Protein AF-R6F8T1-F1 (afdb_monomer_lite)

Radius of gyration: 21.92 Å; chains: 1; bounding box: 56×35×54 Å

Secondary structure (DSSP, 8-state):
-EEEGGG--SSEEEEEEEESSTT-SBT-EEEEEETTTTEEEEEEB-SS------EEE--SSEEEEEETTTEEEETTEEEEEGGGGTTGGG-S--EEE---TTSEEP--EEEE-----TTPPPPPPSGGGG----TT-EEEE-TTS-EESSPPSEEEEEEETTS-EEE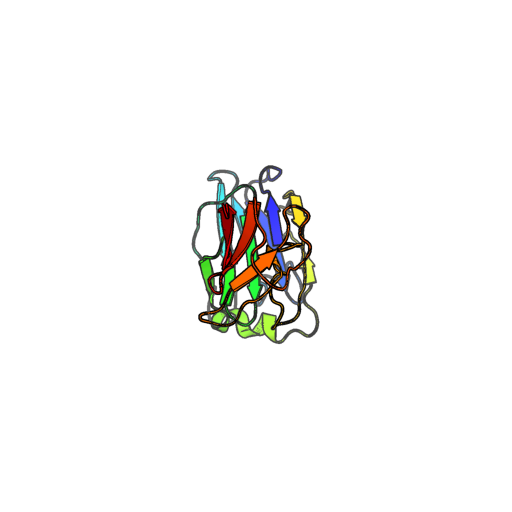EEE-

Sequence (171 aa):
MSIDPSTCTGNCEDVIGLGAVPTAWDNTLHLYRTSADQMLQGYFQTSATNNNTGKFAETAPFLVEVSKAQGFVVNGEVKIASSAMSYLFTLPTVKMGTGEGANDKSRATYNYVKVVDKDWTKDPATGINATTVAEGEFEVFSVDGVKLSKLQKGLNIVRSADGKVKKVLVK

Structure (mmCIF, N/CA/C/O backbone):
data_AF-R6F8T1-F1
#
_entry.id   AF-R6F8T1-F1
#
loop_
_atom_site.group_PDB
_atom_site.id
_atom_site.type_symbol
_atom_site.label_atom_id
_atom_site.label_alt_id
_atom_site.label_comp_id
_atom_site.label_asym_id
_atom_site.label_entity_id
_atom_site.label_seq_id
_atom_site.pdbx_PDB_ins_code
_atom_site.Cartn_x
_atom_site.Cartn_y
_atom_site.Cartn_z
_atom_site.occupancy
_atom_site.B_iso_or_equiv
_atom_site.auth_seq_id
_atom_site.auth_comp_id
_atom_site.auth_asym_id
_atom_site.auth_atom_id
_atom_site.pdbx_PDB_model_num
ATOM 1 N N . MET A 1 1 ? -0.821 -0.637 5.068 1.00 94.50 1 MET A N 1
ATOM 2 C CA . MET A 1 1 ? 0.143 0.455 5.324 1.00 94.50 1 MET A CA 1
ATOM 3 C C . MET A 1 1 ? -0.607 1.780 5.279 1.00 94.50 1 MET A C 1
ATOM 5 O O . MET A 1 1 ? -1.588 1.854 4.548 1.00 94.50 1 MET A O 1
ATOM 9 N N . SER A 1 2 ? -0.185 2.783 6.050 1.00 96.50 2 SER A N 1
ATOM 10 C CA . SER A 1 2 ? -0.650 4.176 5.919 1.00 96.50 2 SER A CA 1
ATOM 11 C C . SER A 1 2 ? 0.556 5.061 5.657 1.00 96.50 2 SER A C 1
ATOM 13 O O . SER A 1 2 ? 1.532 4.985 6.407 1.00 96.50 2 SER A O 1
ATOM 15 N N . ILE A 1 3 ? 0.503 5.836 4.577 1.00 98.06 3 ILE A N 1
ATOM 16 C CA . ILE A 1 3 ? 1.634 6.612 4.070 1.00 98.06 3 ILE A CA 1
ATOM 17 C C . ILE A 1 3 ? 1.169 8.039 3.820 1.00 98.06 3 ILE A C 1
ATOM 19 O O . ILE A 1 3 ? 0.1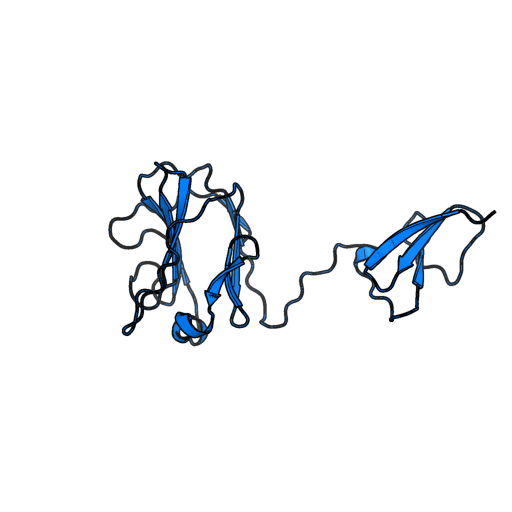52 8.263 3.168 1.00 98.06 3 ILE A O 1
ATOM 23 N N . ASP A 1 4 ? 1.909 8.996 4.358 1.00 97.56 4 ASP A N 1
ATOM 24 C CA . ASP A 1 4 ? 1.696 10.419 4.155 1.00 97.56 4 ASP A CA 1
ATOM 25 C C . ASP A 1 4 ? 2.755 10.961 3.175 1.00 97.56 4 ASP A C 1
ATOM 27 O O . ASP A 1 4 ? 3.948 10.952 3.502 1.00 97.56 4 ASP A O 1
ATOM 31 N N . PRO A 1 5 ? 2.349 11.406 1.971 1.00 96.19 5 PRO A N 1
ATOM 32 C CA . PRO A 1 5 ? 3.262 11.930 0.965 1.00 96.19 5 PRO A CA 1
ATOM 33 C C . PRO A 1 5 ? 3.640 13.405 1.178 1.00 96.19 5 PRO A C 1
ATOM 35 O O . PRO A 1 5 ? 4.386 13.955 0.372 1.00 96.19 5 PRO A O 1
ATOM 38 N N . SER A 1 6 ? 3.148 14.083 2.221 1.00 94.75 6 SER A N 1
ATOM 39 C CA . SER A 1 6 ? 3.371 15.527 2.427 1.00 94.75 6 SER A CA 1
ATOM 40 C C . SER A 1 6 ? 4.843 15.927 2.581 1.00 94.75 6 SER A C 1
ATOM 42 O O . SER A 1 6 ? 5.203 17.071 2.310 1.00 94.75 6 SER A O 1
ATOM 44 N N . THR A 1 7 ? 5.707 14.990 2.973 1.00 95.06 7 THR A N 1
ATOM 45 C CA . THR A 1 7 ? 7.159 15.180 3.094 1.00 95.06 7 THR A CA 1
ATOM 46 C C . THR A 1 7 ? 7.926 14.891 1.796 1.00 95.06 7 THR A C 1
ATOM 48 O O . THR A 1 7 ? 9.127 15.166 1.716 1.00 95.06 7 THR A O 1
ATOM 51 N N . CYS A 1 8 ? 7.253 14.380 0.760 1.00 95.50 8 CYS A N 1
ATOM 52 C CA . CYS A 1 8 ? 7.822 14.190 -0.570 1.00 95.50 8 CYS A CA 1
ATOM 53 C C . CYS A 1 8 ? 8.017 15.540 -1.274 1.00 95.50 8 CYS A C 1
ATOM 55 O O . CYS A 1 8 ? 7.081 16.323 -1.451 1.00 95.50 8 CYS A O 1
ATOM 57 N N . THR A 1 9 ? 9.244 15.791 -1.714 1.00 93.81 9 THR A N 1
ATOM 58 C CA . THR A 1 9 ? 9.688 17.052 -2.336 1.00 93.81 9 THR A CA 1
ATOM 59 C C . THR A 1 9 ? 10.504 16.841 -3.614 1.00 93.81 9 THR A C 1
ATOM 61 O O . THR A 1 9 ? 10.815 17.806 -4.307 1.00 93.81 9 THR A O 1
ATOM 64 N N . GLY A 1 10 ? 10.847 15.593 -3.938 1.00 92.81 10 GLY A N 1
ATOM 65 C CA . GLY A 1 10 ? 11.550 15.190 -5.153 1.00 92.81 10 GLY A CA 1
ATOM 66 C C . GLY A 1 10 ? 10.660 15.232 -6.387 1.00 92.81 10 GLY A C 1
ATOM 67 O O . GLY A 1 10 ? 9.440 15.362 -6.282 1.00 92.81 10 GLY A O 1
ATOM 68 N N . ASN A 1 11 ? 11.257 15.106 -7.569 1.00 93.88 11 ASN A N 1
ATOM 69 C CA . ASN A 1 11 ? 10.508 15.204 -8.827 1.00 93.88 11 ASN A CA 1
ATOM 70 C C . ASN A 1 11 ? 9.568 14.003 -9.002 1.00 93.88 11 ASN A C 1
ATOM 72 O O . ASN A 1 11 ? 8.359 14.165 -9.182 1.00 93.88 11 ASN A O 1
ATOM 76 N N . CYS A 1 12 ? 10.143 12.805 -8.904 1.00 96.62 12 CYS A N 1
ATOM 77 C CA . CYS A 1 12 ? 9.453 11.525 -8.897 1.00 96.62 12 CYS A CA 1
ATOM 78 C C . CYS A 1 12 ? 10.097 10.676 -7.801 1.00 96.62 12 CYS A C 1
ATOM 80 O O . CYS A 1 12 ? 11.250 10.262 -7.930 1.00 96.62 12 CYS A O 1
ATOM 82 N N . GLU A 1 13 ? 9.376 10.483 -6.702 1.00 98.12 13 GLU A N 1
ATOM 83 C CA . GLU A 1 13 ? 9.838 9.668 -5.585 1.00 98.12 13 GLU A CA 1
ATOM 84 C C . GLU A 1 13 ? 9.257 8.264 -5.704 1.00 98.12 13 GLU A C 1
ATOM 86 O O . GLU A 1 13 ? 8.045 8.101 -5.844 1.00 98.12 13 GLU A O 1
ATOM 91 N N . ASP A 1 14 ? 10.110 7.248 -5.620 1.00 98.38 14 ASP A N 1
ATOM 92 C CA . ASP A 1 14 ? 9.679 5.864 -5.446 1.00 98.38 14 ASP A CA 1
ATOM 93 C C . ASP A 1 14 ? 9.274 5.660 -3.984 1.00 98.38 14 ASP A C 1
ATOM 95 O O . ASP A 1 14 ? 10.119 5.588 -3.092 1.00 98.38 14 ASP A O 1
ATOM 99 N N . VAL A 1 15 ? 7.967 5.641 -3.732 1.00 97.88 15 VAL A N 1
ATOM 100 C CA . VAL A 1 15 ? 7.366 5.599 -2.398 1.00 97.88 15 VAL A CA 1
ATOM 101 C C . VAL A 1 15 ? 7.289 4.176 -1.862 1.00 97.88 15 VAL A C 1
ATOM 103 O O . VAL A 1 15 ? 7.296 3.977 -0.651 1.00 97.88 15 VAL A O 1
ATOM 106 N N . ILE A 1 16 ? 7.198 3.153 -2.703 1.00 97.44 16 ILE A N 1
ATOM 107 C CA . ILE A 1 16 ? 7.160 1.765 -2.237 1.00 97.44 16 ILE A CA 1
ATOM 108 C C . ILE A 1 16 ? 7.774 0.872 -3.303 1.00 97.44 16 ILE A C 1
ATOM 110 O O . ILE A 1 16 ? 7.145 0.691 -4.331 1.00 97.44 16 ILE A O 1
ATOM 114 N N . GLY A 1 17 ? 8.875 0.198 -2.982 1.00 98.25 17 GLY A N 1
ATOM 115 C CA . GLY A 1 17 ? 9.364 -0.984 -3.686 1.00 98.25 17 GLY A CA 1
ATOM 116 C C . GLY A 1 17 ? 9.147 -2.243 -2.840 1.00 98.25 17 GLY A C 1
ATOM 117 O O . GLY A 1 17 ? 9.725 -2.356 -1.755 1.00 98.25 17 GLY A O 1
ATOM 118 N N . LEU A 1 18 ? 8.329 -3.198 -3.304 1.00 98.25 18 LEU A N 1
ATOM 119 C CA . LEU A 1 18 ? 8.132 -4.511 -2.663 1.00 98.25 18 LEU A CA 1
ATOM 120 C C . LEU A 1 18 ? 8.536 -5.654 -3.591 1.00 98.25 18 LEU A C 1
ATOM 122 O O . LEU A 1 18 ? 7.913 -5.880 -4.627 1.00 98.25 18 LEU A O 1
ATOM 126 N N . GLY A 1 19 ? 9.533 -6.434 -3.180 1.00 98.12 19 GLY A N 1
ATOM 127 C CA . GLY A 1 19 ? 10.014 -7.576 -3.955 1.00 98.12 19 GLY A CA 1
ATOM 128 C C . GLY A 1 19 ? 11.200 -8.276 -3.302 1.00 98.12 19 GLY A C 1
ATOM 129 O O . GLY A 1 19 ? 11.571 -7.988 -2.163 1.00 98.12 19 GLY A O 1
ATOM 130 N N . ALA A 1 20 ? 11.826 -9.204 -4.029 1.00 97.94 20 ALA A N 1
ATOM 131 C CA . ALA A 1 20 ? 13.064 -9.852 -3.577 1.00 97.94 20 ALA A CA 1
ATOM 132 C C . ALA A 1 20 ? 14.241 -8.854 -3.514 1.00 97.94 20 ALA A C 1
ATOM 134 O O . ALA A 1 20 ? 15.113 -8.947 -2.637 1.00 97.94 20 ALA A O 1
ATOM 135 N N . VAL A 1 21 ? 14.232 -7.885 -4.438 1.00 97.88 21 VAL A N 1
ATOM 136 C CA . VAL A 1 21 ? 15.147 -6.742 -4.532 1.00 97.88 21 VAL A CA 1
ATOM 137 C C . VAL A 1 21 ? 14.291 -5.485 -4.743 1.00 97.88 21 VAL A C 1
ATOM 139 O O . VAL A 1 21 ? 13.833 -5.265 -5.857 1.00 97.88 21 VAL A O 1
ATOM 142 N N . PRO A 1 22 ? 14.056 -4.660 -3.706 1.00 97.56 22 PRO A N 1
ATOM 143 C CA . PRO A 1 22 ? 13.101 -3.547 -3.761 1.00 97.56 22 PRO A CA 1
ATOM 144 C C . PRO A 1 22 ? 13.368 -2.466 -4.805 1.00 97.56 22 PRO A C 1
ATOM 146 O O . PRO A 1 22 ? 12.485 -1.670 -5.061 1.00 97.56 22 PRO A O 1
ATOM 149 N N . THR A 1 23 ? 14.572 -2.405 -5.371 1.00 97.62 23 THR A N 1
ATOM 150 C CA . THR A 1 23 ? 14.967 -1.416 -6.386 1.00 97.62 23 THR A CA 1
ATOM 151 C C . THR A 1 23 ? 15.089 -2.025 -7.784 1.00 97.62 23 THR A C 1
ATOM 153 O O . THR A 1 23 ? 15.577 -1.359 -8.691 1.00 97.62 23 THR A O 1
ATOM 156 N N . ALA A 1 24 ? 14.747 -3.306 -7.960 1.00 97.06 24 ALA A N 1
ATOM 157 C CA . ALA A 1 24 ? 14.737 -3.946 -9.271 1.00 97.06 24 ALA A CA 1
ATOM 158 C C . ALA A 1 24 ? 13.433 -3.616 -9.998 1.00 97.06 24 ALA A C 1
ATOM 160 O O . ALA A 1 24 ? 12.375 -3.631 -9.380 1.00 97.06 24 ALA A O 1
ATOM 161 N N . TRP A 1 25 ? 13.494 -3.361 -11.304 1.00 95.88 25 TRP A N 1
ATOM 162 C CA . TRP A 1 25 ? 12.303 -3.069 -12.106 1.00 95.88 25 TRP A CA 1
ATOM 163 C C . TRP A 1 25 ? 11.380 -4.290 -12.231 1.00 95.88 25 TRP A C 1
ATOM 165 O O . TRP A 1 25 ? 10.195 -4.226 -11.907 1.00 95.88 25 TRP A O 1
ATOM 175 N N . ASP A 1 26 ? 11.937 -5.432 -12.635 1.00 96.00 26 ASP A N 1
ATOM 176 C CA . ASP A 1 26 ? 11.165 -6.654 -12.846 1.00 96.00 26 ASP A CA 1
ATOM 177 C C . ASP A 1 26 ? 10.715 -7.296 -11.531 1.00 96.00 26 ASP A C 1
ATOM 179 O O . ASP A 1 26 ? 11.469 -7.408 -10.558 1.00 96.00 26 ASP A O 1
ATOM 183 N N . ASN A 1 27 ? 9.486 -7.812 -11.547 1.00 96.50 27 ASN A N 1
ATOM 184 C CA . ASN A 1 27 ? 8.882 -8.628 -10.501 1.00 96.50 27 ASN A CA 1
ATOM 185 C C . ASN A 1 27 ? 8.854 -7.973 -9.107 1.00 96.50 27 ASN A C 1
ATOM 187 O O . ASN A 1 27 ? 8.828 -8.660 -8.079 1.00 96.50 27 ASN A O 1
ATOM 191 N N . THR A 1 28 ? 8.844 -6.644 -9.089 1.00 97.94 28 THR A N 1
ATOM 192 C CA . THR A 1 28 ? 8.798 -5.807 -7.893 1.00 97.94 28 THR A CA 1
ATOM 193 C C . THR A 1 28 ? 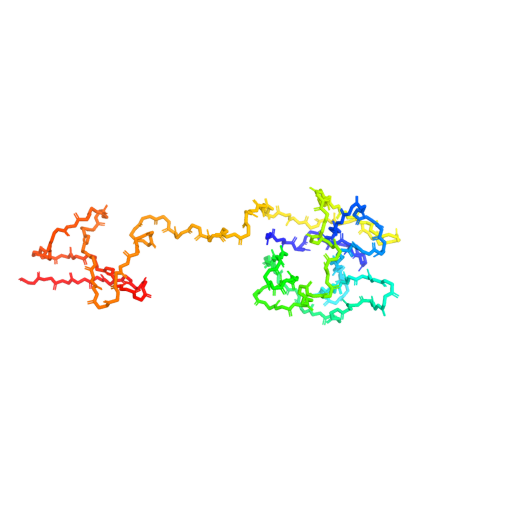7.641 -4.831 -8.058 1.00 97.94 28 THR A C 1
ATOM 195 O O . THR A 1 28 ? 7.459 -4.240 -9.121 1.00 97.94 28 THR A O 1
ATOM 198 N N . LEU A 1 29 ? 6.811 -4.712 -7.023 1.00 98.50 29 LEU A N 1
ATOM 199 C CA . LEU A 1 29 ? 5.756 -3.705 -6.988 1.00 98.50 29 LEU A CA 1
ATOM 200 C C . LEU A 1 29 ? 6.397 -2.363 -6.676 1.00 98.50 29 LEU A C 1
ATOM 202 O O . LEU A 1 29 ? 7.010 -2.237 -5.618 1.00 98.50 29 LEU A O 1
ATOM 206 N N . HIS A 1 30 ? 6.179 -1.393 -7.554 1.00 98.56 30 HIS A N 1
ATOM 207 C CA . HIS A 1 30 ? 6.588 -0.011 -7.355 1.00 98.56 30 HIS A CA 1
ATOM 208 C C . HIS A 1 30 ? 5.376 0.900 -7.225 1.00 98.56 30 HIS A C 1
ATOM 210 O O . HIS A 1 30 ? 4.385 0.722 -7.936 1.00 98.56 30 HIS A O 1
ATOM 216 N N . LEU A 1 31 ? 5.454 1.890 -6.342 1.00 98.50 31 LEU A N 1
ATOM 217 C CA . LEU A 1 31 ? 4.505 2.996 -6.261 1.00 98.50 31 LEU A CA 1
ATOM 218 C C . LEU A 1 31 ? 5.283 4.300 -6.252 1.00 98.50 31 LEU A C 1
ATOM 220 O O . LEU A 1 31 ? 5.952 4.611 -5.273 1.00 98.50 31 LEU A O 1
ATOM 224 N N . TYR A 1 32 ? 5.132 5.086 -7.305 1.00 98.31 32 TYR A N 1
ATOM 225 C CA . TYR A 1 32 ? 5.780 6.380 -7.428 1.00 98.31 32 TYR A CA 1
ATOM 226 C C . TYR A 1 32 ? 4.818 7.506 -7.084 1.00 98.31 32 TYR A C 1
ATOM 228 O O . TYR A 1 32 ? 3.616 7.402 -7.337 1.00 98.31 32 TYR A O 1
ATOM 236 N N . ARG A 1 33 ? 5.366 8.609 -6.579 1.00 98.00 33 ARG A N 1
ATOM 237 C CA . ARG A 1 33 ? 4.681 9.890 -6.446 1.00 98.00 33 ARG A CA 1
ATOM 238 C C . ARG A 1 33 ? 5.396 10.937 -7.283 1.00 98.00 33 ARG A C 1
ATOM 240 O O . ARG A 1 33 ? 6.581 11.196 -7.083 1.00 98.00 33 ARG A O 1
ATOM 247 N N . THR A 1 34 ? 4.661 11.588 -8.175 1.00 96.81 34 THR A N 1
ATOM 248 C CA . THR A 1 34 ? 5.157 12.758 -8.904 1.00 96.81 34 THR A CA 1
ATOM 249 C C . THR A 1 34 ? 4.727 14.029 -8.172 1.00 96.81 34 THR A C 1
ATOM 251 O O . THR A 1 34 ? 3.538 14.302 -8.037 1.00 96.81 34 THR A O 1
ATOM 254 N N . SER A 1 35 ? 5.678 14.833 -7.690 1.00 92.00 35 SER A N 1
ATOM 255 C CA . SER A 1 35 ? 5.339 16.020 -6.882 1.00 92.00 35 SER A CA 1
ATOM 256 C C . SER A 1 35 ? 4.730 17.159 -7.704 1.00 92.00 35 SER A C 1
ATOM 258 O O . SER A 1 35 ? 3.991 17.972 -7.156 1.00 92.00 35 SER A O 1
ATOM 260 N N . ALA A 1 36 ? 5.014 17.216 -9.011 1.00 93.75 36 ALA A N 1
ATOM 261 C CA . ALA A 1 36 ? 4.525 18.274 -9.897 1.00 93.75 36 ALA A CA 1
ATOM 262 C C . ALA A 1 36 ? 3.001 18.247 -10.098 1.00 93.75 36 ALA A C 1
ATOM 264 O O . ALA A 1 36 ? 2.392 19.299 -10.270 1.00 93.75 36 ALA A O 1
ATOM 265 N N . ASP A 1 37 ? 2.394 17.059 -10.081 1.00 95.38 37 ASP A N 1
ATOM 266 C CA . ASP A 1 37 ? 0.950 16.868 -10.251 1.00 95.38 37 ASP A CA 1
ATOM 267 C C . ASP A 1 37 ? 0.275 16.200 -9.045 1.00 95.38 37 ASP A C 1
ATOM 269 O O . ASP A 1 37 ? -0.940 16.023 -9.058 1.00 95.38 37 ASP A O 1
ATOM 273 N N . GLN A 1 38 ? 1.039 15.873 -7.995 1.00 95.25 38 GLN A N 1
ATOM 274 C CA . GLN A 1 38 ? 0.548 15.223 -6.775 1.00 95.25 38 GLN A CA 1
ATOM 275 C C . GLN A 1 38 ? -0.217 13.925 -7.076 1.00 95.25 38 GLN A C 1
ATOM 277 O O . GLN A 1 38 ? -1.238 13.610 -6.461 1.00 95.25 38 GLN A O 1
ATOM 282 N N . MET A 1 39 ? 0.270 13.171 -8.064 1.00 97.44 39 MET A N 1
ATOM 283 C CA . MET A 1 39 ? -0.322 11.901 -8.463 1.00 97.44 39 MET A CA 1
ATOM 284 C C . MET A 1 39 ? 0.569 10.722 -8.089 1.00 97.44 39 MET A C 1
ATOM 286 O O . MET A 1 39 ? 1.802 10.783 -8.136 1.00 97.44 39 MET A O 1
ATOM 290 N N . LEU A 1 40 ? -0.097 9.618 -7.771 1.00 98.50 40 LEU A N 1
ATOM 291 C CA . LEU A 1 40 ? 0.500 8.310 -7.578 1.00 98.50 40 LEU A CA 1
ATOM 292 C C . LEU A 1 40 ? 0.450 7.505 -8.875 1.00 98.50 40 LEU A C 1
ATOM 294 O O . LEU A 1 40 ? -0.475 7.648 -9.677 1.00 98.50 40 LEU A O 1
ATOM 298 N N . GLN A 1 41 ? 1.421 6.617 -9.063 1.00 98.50 41 GLN A N 1
ATOM 299 C CA . GLN A 1 41 ? 1.424 5.664 -10.165 1.00 98.50 41 GLN A CA 1
ATOM 300 C C . GLN A 1 41 ? 2.092 4.355 -9.749 1.00 98.50 41 GLN A C 1
ATOM 302 O O . GLN A 1 41 ? 3.242 4.347 -9.316 1.00 98.50 41 GLN A O 1
ATOM 307 N N . GLY A 1 42 ? 1.358 3.253 -9.870 1.00 98.44 42 GLY A N 1
ATOM 308 C CA . GLY A 1 42 ? 1.821 1.918 -9.522 1.00 98.44 42 GLY A CA 1
ATOM 309 C C . GLY A 1 42 ? 2.272 1.119 -10.741 1.00 98.44 42 GLY A C 1
ATOM 310 O O . GLY A 1 42 ? 1.699 1.246 -11.826 1.00 98.44 42 GLY A O 1
ATOM 311 N N . TYR A 1 43 ? 3.264 0.258 -10.536 1.00 98.31 43 TYR A N 1
ATOM 312 C CA . TYR A 1 43 ? 3.774 -0.667 -11.542 1.00 98.31 43 TYR A CA 1
ATOM 313 C C . TYR A 1 43 ? 4.061 -2.033 -10.934 1.00 98.31 43 TYR A C 1
ATOM 315 O O . TYR A 1 43 ? 4.533 -2.139 -9.805 1.00 98.31 43 TYR A O 1
ATOM 323 N N . PHE A 1 44 ? 3.843 -3.080 -11.723 1.00 98.25 44 PHE A N 1
ATOM 324 C CA . PHE A 1 44 ? 4.400 -4.400 -11.451 1.00 98.25 44 PHE A CA 1
ATOM 325 C C . PHE A 1 44 ? 4.880 -5.011 -12.765 1.00 98.25 44 PHE A C 1
ATOM 327 O O . PHE A 1 44 ? 4.110 -5.652 -13.486 1.00 98.25 44 PHE A O 1
ATOM 334 N N . GLN A 1 45 ? 6.147 -4.787 -13.106 1.00 96.50 45 GLN A N 1
ATOM 335 C CA . GLN A 1 45 ? 6.703 -5.325 -14.339 1.00 96.50 45 GLN A CA 1
ATOM 336 C C . GLN A 1 45 ? 6.860 -6.845 -14.244 1.00 96.50 45 GLN A C 1
ATOM 338 O O . GLN A 1 45 ? 7.361 -7.386 -13.264 1.00 96.50 45 GLN A O 1
ATOM 343 N N . THR A 1 46 ? 6.466 -7.537 -15.306 1.00 93.06 46 THR A N 1
ATOM 344 C CA . THR A 1 46 ? 6.722 -8.962 -15.533 1.00 93.06 46 THR A CA 1
ATOM 345 C C . THR A 1 46 ? 7.373 -9.142 -16.902 1.00 93.06 46 THR A C 1
ATOM 347 O O . THR A 1 46 ? 7.420 -8.211 -17.706 1.00 93.06 46 THR A O 1
ATOM 350 N N . SER A 1 47 ? 7.805 -10.358 -17.230 1.00 88.69 47 SER A N 1
ATOM 351 C CA . SER A 1 47 ? 8.252 -10.672 -18.593 1.00 88.69 47 SER A CA 1
ATOM 352 C C . SER A 1 47 ? 7.147 -10.522 -19.652 1.00 88.69 47 SER A C 1
ATOM 354 O O . SER A 1 47 ? 7.459 -10.392 -20.831 1.00 88.69 47 SER A O 1
ATOM 356 N N . ALA A 1 48 ? 5.868 -10.542 -19.254 1.00 88.31 48 ALA A N 1
ATOM 357 C CA . ALA A 1 48 ? 4.725 -10.488 -20.167 1.00 88.31 48 ALA A CA 1
ATOM 358 C C . ALA A 1 48 ? 4.122 -9.082 -20.324 1.00 88.31 48 ALA A C 1
ATOM 360 O O . ALA A 1 48 ? 3.620 -8.741 -21.391 1.00 88.31 48 ALA A O 1
ATOM 361 N N . THR A 1 49 ? 4.114 -8.277 -19.260 1.00 92.12 49 THR A N 1
ATOM 362 C CA . THR A 1 49 ? 3.432 -6.973 -19.217 1.00 92.12 49 THR A CA 1
ATOM 363 C C . THR A 1 49 ? 3.988 -6.082 -18.104 1.00 92.12 49 THR A C 1
ATOM 365 O O . THR A 1 49 ? 4.598 -6.580 -17.157 1.00 92.12 49 THR A O 1
ATOM 368 N N . ASN A 1 50 ? 3.750 -4.772 -18.201 1.00 92.56 50 ASN A N 1
ATOM 369 C CA . ASN A 1 50 ? 4.214 -3.759 -17.249 1.00 92.56 50 ASN A CA 1
ATOM 370 C C . ASN A 1 50 ? 3.206 -3.398 -16.139 1.00 92.56 50 ASN A C 1
ATOM 372 O O . ASN A 1 50 ? 3.550 -2.607 -15.263 1.00 92.56 50 ASN A O 1
ATOM 376 N N . ASN A 1 51 ? 1.983 -3.949 -16.179 1.00 97.44 51 ASN A N 1
ATOM 377 C CA . ASN A 1 51 ? 0.892 -3.739 -15.207 1.00 97.44 51 ASN A CA 1
ATOM 378 C C . ASN A 1 51 ? 0.841 -2.317 -14.617 1.00 97.44 51 ASN A C 1
ATOM 380 O O . ASN A 1 51 ? 0.864 -2.127 -13.401 1.00 97.44 51 ASN A O 1
ATOM 384 N N . ASN A 1 52 ? 0.824 -1.315 -15.493 1.00 97.88 52 ASN A N 1
ATOM 385 C CA . ASN A 1 52 ? 0.794 0.090 -15.107 1.00 97.88 52 ASN A CA 1
ATOM 386 C C . ASN A 1 52 ? -0.626 0.500 -14.696 1.00 97.88 52 ASN A C 1
ATOM 388 O O . ASN A 1 52 ? -1.569 0.308 -15.463 1.00 97.88 52 ASN A O 1
ATOM 392 N N . THR A 1 53 ? -0.781 1.118 -13.526 1.00 98.44 53 THR A N 1
ATOM 393 C CA . THR A 1 53 ? -2.085 1.614 -13.050 1.00 98.44 53 THR A CA 1
ATOM 394 C C . THR A 1 53 ? -2.569 2.860 -13.794 1.00 98.44 53 THR A C 1
ATOM 396 O O . THR A 1 53 ? -3.717 3.267 -13.633 1.00 98.44 53 THR A O 1
ATOM 399 N N . GLY A 1 54 ? -1.677 3.525 -14.536 1.00 98.25 54 GLY A N 1
ATOM 400 C CA . GLY A 1 54 ? -1.828 4.934 -14.887 1.00 98.25 54 GLY A CA 1
ATOM 401 C C . GLY A 1 54 ? -1.716 5.834 -13.653 1.00 98.25 54 GLY A C 1
ATOM 402 O O . GLY A 1 54 ? -1.639 5.355 -12.517 1.00 98.25 54 GLY A O 1
ATOM 403 N N . LYS A 1 55 ? -1.687 7.152 -13.865 1.00 98.00 55 LYS A N 1
ATOM 404 C CA . LYS A 1 55 ? -1.688 8.112 -12.757 1.00 98.00 55 LYS A CA 1
ATOM 405 C C . LYS A 1 55 ? -3.060 8.169 -12.089 1.00 98.00 55 LYS A C 1
ATOM 407 O O . LYS A 1 55 ? -4.083 8.209 -12.769 1.00 98.00 55 LYS A O 1
ATOM 412 N N . PHE A 1 56 ? -3.076 8.233 -10.764 1.00 98.44 56 PHE A N 1
ATOM 413 C CA . PHE A 1 56 ? -4.279 8.448 -9.965 1.00 98.44 56 PHE A CA 1
ATOM 414 C C . PHE A 1 56 ? -3.997 9.410 -8.805 1.00 98.44 56 PHE A C 1
ATOM 416 O O . PHE A 1 56 ? -2.850 9.604 -8.411 1.00 98.44 56 PHE A O 1
ATOM 423 N N . ALA A 1 57 ? -5.041 10.060 -8.293 1.00 96.81 57 ALA A N 1
ATOM 424 C CA . ALA A 1 57 ? -4.898 11.075 -7.252 1.00 96.81 57 ALA A CA 1
ATOM 425 C C . ALA A 1 57 ? -4.379 10.482 -5.932 1.00 96.81 57 ALA A C 1
ATOM 427 O O . ALA A 1 57 ? -4.772 9.379 -5.540 1.00 96.81 57 ALA A O 1
ATOM 428 N N . GLU A 1 58 ? -3.531 11.236 -5.233 1.00 94.50 58 GLU A N 1
ATOM 429 C CA . GLU A 1 58 ? -3.099 10.900 -3.878 1.00 94.50 58 GLU A CA 1
ATOM 430 C C . GLU A 1 58 ? -4.080 11.398 -2.804 1.00 94.50 58 GLU A C 1
ATOM 432 O O . GLU A 1 58 ? -4.896 12.292 -3.032 1.00 94.50 58 GLU A O 1
ATOM 437 N N . THR A 1 59 ? -3.976 10.831 -1.602 1.00 96.31 59 THR A N 1
ATOM 438 C CA . THR A 1 59 ? -4.527 11.408 -0.367 1.00 96.31 59 THR A CA 1
ATOM 439 C C . THR A 1 59 ? -3.412 11.499 0.671 1.00 96.31 59 THR A C 1
ATOM 441 O O . THR A 1 59 ? -2.428 10.769 0.585 1.00 96.31 59 THR A O 1
ATOM 444 N N . ALA A 1 60 ? -3.553 12.365 1.673 1.00 95.12 60 ALA A N 1
ATOM 445 C CA . ALA A 1 60 ? -2.574 12.508 2.749 1.00 95.12 60 ALA A CA 1
ATOM 446 C C . ALA A 1 60 ? -3.249 12.265 4.115 1.00 95.12 60 ALA A C 1
ATOM 448 O O . ALA A 1 60 ? -3.937 13.160 4.610 1.00 95.12 60 ALA A O 1
ATOM 449 N N . PRO A 1 61 ? -3.118 11.061 4.715 1.00 97.38 61 PRO A N 1
ATOM 450 C CA . PRO A 1 61 ? -2.425 9.875 4.199 1.00 97.38 61 PRO A CA 1
ATOM 451 C C . PRO A 1 61 ? -3.248 9.087 3.164 1.00 97.38 61 PRO A C 1
ATOM 453 O O . PRO A 1 61 ? -4.473 9.215 3.087 1.00 97.38 61 PRO A O 1
ATOM 456 N N . PHE A 1 62 ? -2.588 8.210 2.409 1.00 97.75 62 PHE A N 1
ATOM 457 C CA . PHE A 1 62 ? -3.222 7.147 1.628 1.00 97.75 62 PHE A CA 1
ATOM 458 C C . PHE A 1 62 ? -2.965 5.778 2.263 1.00 97.75 62 PHE A C 1
ATOM 460 O O . PHE A 1 62 ? -1.960 5.542 2.943 1.00 97.75 62 PHE A O 1
ATOM 467 N N . LEU A 1 63 ? -3.911 4.864 2.065 1.00 97.75 63 LEU A N 1
ATOM 468 C CA . LEU A 1 63 ? -3.871 3.511 2.603 1.00 97.75 63 LEU A CA 1
ATOM 469 C C . LEU A 1 63 ? -3.510 2.528 1.503 1.00 97.75 63 LEU A C 1
ATOM 471 O O . LEU A 1 63 ? -4.159 2.503 0.463 1.00 97.75 63 LEU A O 1
ATOM 475 N N . VAL A 1 64 ? -2.519 1.684 1.767 1.00 98.06 64 VAL A N 1
ATOM 476 C CA . VAL A 1 64 ? -2.107 0.619 0.849 1.00 98.06 64 VAL A CA 1
ATOM 477 C C . VAL A 1 64 ? -2.334 -0.744 1.478 1.00 98.06 64 VAL A C 1
ATOM 479 O O . VAL A 1 64 ? -1.888 -0.998 2.602 1.00 98.06 64 VAL A O 1
ATOM 482 N N . GLU A 1 65 ? -2.949 -1.640 0.719 1.00 96.50 65 GLU A N 1
ATOM 483 C CA . GLU A 1 65 ? -2.961 -3.075 0.976 1.00 96.50 65 GLU A CA 1
ATOM 484 C C . GLU A 1 65 ? -2.291 -3.812 -0.191 1.00 96.50 65 GLU A C 1
ATOM 486 O O . GLU A 1 65 ? -2.489 -3.478 -1.357 1.00 96.50 65 GLU A O 1
ATOM 491 N N . VAL A 1 66 ? -1.482 -4.820 0.143 1.00 97.56 66 VAL A N 1
ATOM 492 C CA . VAL A 1 66 ? -0.917 -5.769 -0.819 1.00 97.56 66 VAL A CA 1
ATOM 493 C C . VAL A 1 66 ? -1.240 -7.169 -0.320 1.00 97.56 66 VAL A C 1
ATOM 495 O O . VAL A 1 66 ? -0.710 -7.592 0.707 1.00 97.56 66 VAL A O 1
ATOM 498 N N . SER A 1 67 ? -2.131 -7.881 -1.009 1.00 95.31 67 SER A N 1
ATOM 499 C CA . SER A 1 67 ? -2.655 -9.165 -0.533 1.00 95.31 67 SER A CA 1
ATOM 500 C C . SER A 1 67 ? -2.864 -10.179 -1.656 1.00 95.31 67 SER A C 1
ATOM 502 O O . SER A 1 67 ? -3.151 -9.826 -2.798 1.00 95.31 67 SER A O 1
ATOM 504 N N . LYS A 1 68 ? -2.787 -11.478 -1.327 1.00 93.44 68 LYS A N 1
ATOM 505 C CA . LYS A 1 68 ? -3.113 -12.560 -2.279 1.00 93.44 68 LYS A CA 1
ATOM 506 C C . LYS A 1 68 ? -4.585 -12.541 -2.708 1.00 93.44 68 LYS A C 1
ATOM 508 O O . LYS A 1 68 ? -4.919 -13.118 -3.737 1.00 93.44 68 LYS A O 1
ATOM 513 N N . ALA A 1 69 ? -5.459 -11.934 -1.900 1.00 92.56 69 ALA A N 1
ATOM 514 C CA . ALA A 1 69 ? -6.888 -11.861 -2.173 1.00 92.56 69 ALA A CA 1
ATOM 515 C C . ALA A 1 69 ? -7.195 -10.841 -3.275 1.00 92.56 69 ALA A C 1
ATOM 517 O O . ALA A 1 69 ? -7.859 -11.187 -4.246 1.00 92.56 69 ALA A O 1
ATOM 518 N N . GLN A 1 70 ? -6.684 -9.614 -3.147 1.00 95.12 70 GLN A N 1
ATOM 519 C CA . GLN A 1 70 ? -7.067 -8.510 -4.035 1.00 95.12 70 GLN A CA 1
ATOM 520 C C . GLN A 1 70 ? -5.931 -8.030 -4.944 1.00 95.12 70 GLN A C 1
ATOM 522 O O . GLN A 1 70 ? -6.187 -7.595 -6.064 1.00 95.12 70 GLN A O 1
ATOM 527 N N . GLY A 1 71 ? -4.679 -8.164 -4.511 1.00 97.31 71 GLY A N 1
ATOM 528 C CA . GLY A 1 71 ? -3.514 -7.617 -5.198 1.00 97.31 71 GLY A CA 1
ATOM 529 C C . GLY A 1 71 ? -3.058 -6.321 -4.543 1.00 97.31 71 GLY A C 1
ATOM 530 O O . GLY A 1 71 ? -2.932 -6.278 -3.324 1.00 97.31 71 GLY A O 1
ATOM 531 N N . PHE A 1 72 ? -2.771 -5.298 -5.345 1.00 98.50 72 PHE A N 1
ATOM 532 C CA . PHE A 1 72 ? -2.359 -3.973 -4.892 1.00 98.50 72 PHE A CA 1
ATOM 533 C C . PHE A 1 72 ? -3.582 -3.067 -4.854 1.00 98.50 72 PHE A C 1
ATOM 535 O O . PHE A 1 72 ? -4.200 -2.790 -5.883 1.00 98.50 72 PHE A O 1
ATOM 542 N N . VAL A 1 73 ? -3.929 -2.625 -3.653 1.00 98.31 73 VAL A N 1
ATOM 543 C CA . VAL A 1 73 ? -5.117 -1.833 -3.359 1.00 98.31 73 VAL A CA 1
ATOM 544 C C . VAL A 1 73 ? -4.671 -0.515 -2.748 1.00 98.31 73 VAL A C 1
ATOM 546 O O . VAL A 1 73 ? -3.876 -0.504 -1.806 1.00 98.31 73 VAL A O 1
ATOM 549 N N . VAL A 1 74 ? -5.210 0.593 -3.252 1.00 98.44 74 VAL A N 1
ATOM 550 C CA . VAL A 1 74 ? -4.990 1.925 -2.680 1.00 98.44 74 VAL A CA 1
ATOM 551 C C . VAL A 1 74 ? -6.334 2.540 -2.329 1.00 98.44 74 VAL A C 1
ATOM 553 O O . VAL A 1 74 ? -7.233 2.581 -3.163 1.00 98.44 74 VAL A O 1
ATOM 556 N N . ASN A 1 75 ? -6.485 2.992 -1.084 1.00 96.50 75 ASN A N 1
ATOM 557 C CA . ASN A 1 75 ? -7.720 3.583 -0.558 1.00 96.50 75 ASN A CA 1
ATOM 558 C C . ASN A 1 75 ? -8.974 2.711 -0.791 1.00 96.50 75 ASN A C 1
ATOM 560 O O . ASN A 1 75 ? -10.064 3.220 -1.030 1.00 96.50 75 ASN A O 1
ATOM 564 N N . GLY A 1 76 ? -8.817 1.384 -0.706 1.00 95.75 76 GLY A N 1
ATOM 565 C CA . GLY A 1 76 ? -9.900 0.411 -0.899 1.00 95.75 76 GLY A CA 1
ATOM 566 C C . GLY A 1 76 ? -10.206 0.061 -2.360 1.00 95.75 76 GLY A C 1
ATOM 567 O O . GLY A 1 76 ? -11.044 -0.801 -2.609 1.00 95.75 76 GLY A O 1
ATOM 568 N N . GLU A 1 77 ? -9.519 0.673 -3.324 1.00 97.88 77 GLU A N 1
ATOM 569 C CA . GLU A 1 77 ? -9.682 0.394 -4.749 1.00 97.88 77 GLU A CA 1
ATOM 570 C C . GLU A 1 77 ? -8.553 -0.505 -5.267 1.00 97.88 77 GLU A C 1
ATOM 572 O O . GLU A 1 77 ? -7.372 -0.221 -5.051 1.00 97.88 77 GLU A O 1
ATOM 577 N N . VAL A 1 78 ? -8.904 -1.589 -5.966 1.00 98.56 78 VAL A N 1
ATOM 578 C CA . VAL A 1 78 ? -7.923 -2.489 -6.590 1.00 98.56 78 VAL A CA 1
ATOM 579 C C . VAL A 1 78 ? -7.258 -1.773 -7.762 1.00 98.56 78 VAL A C 1
ATOM 581 O O . VAL A 1 78 ? -7.908 -1.483 -8.762 1.00 98.56 78 VAL A O 1
ATOM 584 N N . LYS A 1 79 ? -5.954 -1.512 -7.647 1.00 98.50 79 LYS A N 1
ATOM 585 C CA . LYS A 1 79 ? -5.142 -0.861 -8.683 1.00 98.50 79 LYS A CA 1
ATOM 586 C C . LYS A 1 79 ? -4.420 -1.869 -9.575 1.00 98.50 79 LYS A C 1
ATOM 588 O O . LYS A 1 79 ? -4.359 -1.668 -10.782 1.00 98.50 79 LYS A O 1
ATOM 593 N N . ILE A 1 80 ? -3.915 -2.968 -9.007 1.00 98.44 80 ILE A N 1
ATOM 594 C CA . ILE A 1 80 ? -3.367 -4.106 -9.766 1.00 98.44 80 ILE A CA 1
ATOM 595 C C . ILE A 1 80 ? -3.916 -5.395 -9.156 1.00 98.44 80 ILE A C 1
ATOM 597 O O . ILE A 1 80 ? -3.737 -5.643 -7.965 1.00 98.44 80 ILE A O 1
ATOM 601 N N . ALA A 1 81 ? -4.578 -6.224 -9.963 1.00 97.75 81 ALA A N 1
ATOM 602 C CA . ALA A 1 81 ? -5.153 -7.485 -9.498 1.00 97.75 81 ALA A CA 1
ATOM 603 C C . ALA A 1 81 ? -4.072 -8.483 -9.046 1.00 97.75 81 ALA A C 1
ATOM 605 O O . ALA A 1 81 ? -2.969 -8.523 -9.596 1.00 97.75 81 ALA A O 1
ATOM 606 N N . SER A 1 82 ? -4.400 -9.349 -8.082 1.00 96.94 82 SER A N 1
ATOM 607 C CA . SER A 1 82 ? -3.454 -10.336 -7.535 1.00 96.94 82 SER A CA 1
ATOM 608 C C . SER A 1 82 ? -2.863 -11.278 -8.591 1.00 96.94 82 SER A C 1
ATOM 610 O O . SER A 1 82 ? -1.687 -11.634 -8.506 1.00 96.94 82 SER A O 1
ATOM 612 N N . SER A 1 83 ? -3.643 -11.636 -9.616 1.00 95.50 83 SER A N 1
ATOM 613 C CA . SER A 1 83 ? -3.210 -12.488 -10.731 1.00 95.50 83 SER A CA 1
ATOM 614 C C . SER A 1 83 ? -2.068 -11.882 -11.551 1.00 95.50 83 SER A C 1
ATOM 616 O O . SER A 1 83 ? -1.228 -12.623 -12.057 1.00 95.50 83 SER A O 1
ATOM 618 N N . ALA A 1 84 ? -1.995 -10.553 -11.635 1.00 96.75 84 ALA A N 1
ATOM 619 C CA . ALA A 1 84 ? -0.953 -9.832 -12.360 1.00 96.75 84 ALA A CA 1
ATOM 620 C C . ALA A 1 84 ? 0.362 -9.704 -11.568 1.00 96.75 84 ALA A C 1
ATOM 622 O O . ALA A 1 84 ? 1.393 -9.360 -12.140 1.00 96.75 84 ALA A O 1
ATOM 623 N N . MET A 1 85 ? 0.341 -10.017 -10.267 1.00 96.12 85 MET A N 1
ATOM 624 C CA . MET A 1 85 ? 1.492 -9.918 -9.359 1.00 96.12 85 MET A CA 1
ATOM 625 C C . MET A 1 85 ? 1.850 -11.266 -8.721 1.00 96.12 85 MET A C 1
ATOM 627 O O . MET A 1 85 ? 2.389 -11.324 -7.615 1.00 96.12 85 MET A O 1
ATOM 631 N N . SER A 1 86 ? 1.524 -12.372 -9.395 1.00 93.25 86 SER A N 1
ATOM 632 C CA . SER A 1 86 ? 1.643 -13.729 -8.849 1.00 93.25 86 SER A CA 1
ATOM 633 C C . SER A 1 86 ? 3.040 -14.038 -8.300 1.00 93.25 86 SER A C 1
ATOM 635 O O . SER A 1 86 ? 3.145 -14.616 -7.219 1.00 93.25 86 SER A O 1
ATOM 637 N N . TYR A 1 87 ? 4.100 -13.582 -8.977 1.00 95.38 87 TYR A N 1
ATOM 638 C CA . TYR A 1 87 ? 5.483 -13.779 -8.537 1.00 95.38 87 TYR A CA 1
ATOM 639 C C . TYR A 1 87 ? 5.733 -13.249 -7.120 1.00 95.38 87 TYR A C 1
ATOM 641 O O . TYR A 1 87 ? 6.271 -13.982 -6.288 1.00 95.38 87 TYR A O 1
ATOM 649 N N . LEU A 1 88 ? 5.285 -12.026 -6.807 1.00 96.69 88 LEU A N 1
ATOM 650 C CA . LEU A 1 88 ? 5.465 -11.407 -5.487 1.00 96.69 88 LEU A CA 1
ATOM 651 C C . LEU A 1 88 ? 4.942 -12.316 -4.368 1.00 96.69 88 LEU A C 1
ATOM 653 O O . LEU A 1 88 ? 5.560 -12.458 -3.317 1.00 96.69 88 LEU A O 1
ATOM 657 N N . PHE A 1 89 ? 3.824 -12.989 -4.629 1.00 95.31 89 PHE A N 1
ATOM 658 C CA . PHE A 1 89 ? 3.137 -13.860 -3.681 1.00 95.31 89 PHE A CA 1
ATOM 659 C C . PHE A 1 89 ? 3.727 -15.270 -3.563 1.00 95.31 89 PHE A C 1
ATOM 661 O O . PHE A 1 89 ? 3.291 -16.034 -2.692 1.00 95.31 89 PHE A O 1
ATOM 668 N N . THR A 1 90 ? 4.697 -15.616 -4.411 1.00 95.75 90 THR A N 1
ATOM 669 C CA . THR A 1 90 ? 5.488 -16.851 -4.296 1.00 95.75 90 THR A CA 1
ATOM 670 C C . THR A 1 90 ? 6.768 -16.665 -3.482 1.00 95.75 90 THR A C 1
ATOM 672 O O . THR A 1 90 ? 7.393 -17.653 -3.101 1.00 95.75 90 THR A O 1
ATOM 675 N N . LEU A 1 91 ? 7.155 -15.419 -3.186 1.00 96.25 91 LEU A N 1
ATOM 676 C CA . LEU A 1 91 ? 8.388 -15.134 -2.465 1.00 96.25 91 LEU A CA 1
ATOM 677 C C . LEU A 1 91 ? 8.308 -15.596 -0.999 1.00 96.25 91 LEU A C 1
ATOM 679 O O . LEU A 1 91 ? 7.355 -15.245 -0.300 1.00 96.25 91 LEU A O 1
ATOM 683 N N . PRO A 1 92 ? 9.330 -16.310 -0.488 1.00 95.00 92 PRO A N 1
ATOM 684 C CA . PRO A 1 92 ? 9.411 -16.662 0.931 1.00 95.00 92 PRO A CA 1
ATOM 685 C C . PRO A 1 92 ? 9.789 -15.458 1.805 1.00 95.00 92 PRO A C 1
ATOM 687 O O . PRO A 1 92 ? 9.527 -15.436 3.004 1.00 95.00 92 PRO A O 1
ATOM 690 N N . THR A 1 93 ? 10.419 -14.442 1.213 1.00 95.88 93 THR A N 1
ATOM 691 C CA . THR A 1 93 ? 10.746 -13.176 1.866 1.00 95.88 93 THR A CA 1
ATOM 692 C C . THR A 1 93 ? 10.471 -12.037 0.900 1.00 95.88 93 THR A C 1
ATOM 694 O O . THR A 1 93 ? 11.005 -12.010 -0.208 1.00 95.88 93 THR A O 1
ATOM 697 N N . VAL A 1 94 ? 9.674 -11.074 1.352 1.00 97.00 94 VAL A N 1
ATOM 698 C CA . VAL A 1 94 ? 9.464 -9.800 0.667 1.00 97.00 94 VAL A CA 1
ATOM 699 C C . VAL A 1 94 ? 10.260 -8.741 1.412 1.00 97.00 94 VAL A C 1
ATOM 701 O O . VAL A 1 94 ? 10.161 -8.626 2.633 1.00 97.00 94 VAL A O 1
ATOM 704 N N . LYS A 1 95 ? 11.064 -7.975 0.681 1.00 97.75 95 LYS A N 1
ATOM 705 C CA . LYS A 1 95 ? 11.755 -6.802 1.207 1.00 97.75 95 LYS A CA 1
ATOM 706 C C . LYS A 1 95 ? 10.981 -5.556 0.802 1.00 97.75 95 LYS A C 1
ATOM 708 O O . LYS A 1 95 ? 10.354 -5.533 -0.255 1.00 97.75 95 LYS A O 1
ATOM 713 N N . MET A 1 96 ? 11.071 -4.531 1.638 1.00 96.62 96 MET A N 1
ATOM 714 C CA . MET A 1 96 ? 10.538 -3.201 1.368 1.00 96.62 96 MET A CA 1
ATOM 715 C C . MET A 1 96 ? 11.696 -2.212 1.268 1.00 96.62 96 MET A C 1
ATOM 717 O O . MET A 1 96 ? 12.623 -2.263 2.076 1.00 96.62 96 MET A O 1
ATOM 721 N N . GLY A 1 97 ? 11.656 -1.337 0.272 1.00 96.44 97 GLY A N 1
ATOM 722 C CA . GLY A 1 97 ? 12.671 -0.318 0.024 1.00 96.44 97 GLY A CA 1
ATOM 723 C C . GLY A 1 97 ? 12.157 0.748 -0.936 1.00 96.44 97 GLY A C 1
ATOM 724 O O . GLY A 1 97 ? 10.969 0.759 -1.242 1.00 96.44 97 GLY A O 1
ATOM 725 N N . THR A 1 98 ? 13.040 1.658 -1.348 1.00 96.94 98 THR A N 1
ATOM 726 C CA . THR A 1 98 ? 12.730 2.793 -2.229 1.00 96.94 98 THR A CA 1
ATOM 727 C C . THR A 1 98 ? 13.954 3.195 -3.055 1.00 96.94 98 THR A C 1
ATOM 729 O O . THR A 1 98 ? 15.092 2.881 -2.684 1.00 96.94 98 THR A O 1
ATOM 732 N N . GLY A 1 99 ? 13.726 3.937 -4.136 1.00 96.06 99 GLY A N 1
ATOM 733 C CA . GLY A 1 99 ? 14.758 4.478 -5.020 1.00 96.06 99 GLY A CA 1
ATOM 734 C C . GLY A 1 99 ? 15.088 3.553 -6.188 1.00 96.06 99 GLY A C 1
ATOM 735 O O . GLY A 1 99 ? 16.263 3.312 -6.464 1.00 96.06 99 GLY A O 1
ATOM 736 N N . GLU A 1 100 ? 14.072 2.983 -6.836 1.00 97.06 100 GLU A N 1
ATOM 737 C CA . GLU A 1 100 ? 14.231 2.274 -8.107 1.00 97.06 100 GLU A CA 1
ATOM 738 C C . GLU A 1 100 ? 14.860 3.173 -9.192 1.00 97.06 100 GLU A C 1
ATOM 740 O O . GLU A 1 100 ? 14.434 4.307 -9.430 1.00 97.06 100 GLU A O 1
ATOM 745 N N . GLY A 1 101 ? 15.895 2.653 -9.862 1.00 93.69 101 GLY A N 1
ATOM 746 C CA . GLY A 1 101 ? 16.539 3.309 -11.000 1.00 93.69 101 GLY A CA 1
ATOM 747 C C . GLY A 1 101 ? 17.120 4.690 -10.677 1.00 93.69 101 GLY A C 1
ATOM 748 O O . GLY A 1 101 ? 17.945 4.846 -9.778 1.00 93.69 101 GLY A O 1
ATOM 749 N N . ALA A 1 102 ? 16.720 5.687 -11.470 1.00 94.56 102 ALA A N 1
ATOM 750 C CA . ALA A 1 102 ? 17.113 7.087 -11.299 1.00 94.56 102 ALA A CA 1
ATOM 751 C C . ALA A 1 102 ? 16.091 7.905 -10.485 1.00 94.56 102 ALA A C 1
ATOM 753 O O . ALA A 1 102 ? 16.231 9.125 -10.395 1.00 94.56 102 ALA A O 1
ATOM 754 N N . ASN A 1 103 ? 15.055 7.260 -9.936 1.00 95.88 103 ASN A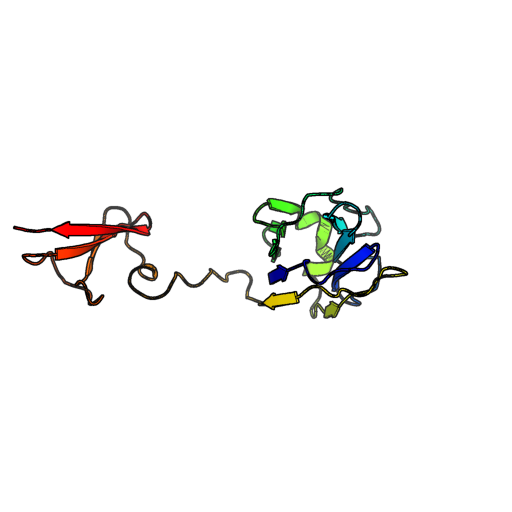 N 1
ATOM 755 C CA . ASN A 1 103 ? 14.041 7.941 -9.139 1.00 95.88 103 ASN A CA 1
ATOM 756 C C . ASN A 1 103 ? 14.589 8.324 -7.763 1.00 95.88 103 ASN A C 1
ATOM 758 O O . ASN A 1 103 ? 15.487 7.684 -7.207 1.00 95.88 103 ASN A O 1
ATOM 762 N N . ASP A 1 104 ? 14.008 9.373 -7.191 1.00 95.81 104 ASP A N 1
ATOM 763 C CA . ASP A 1 104 ? 14.352 9.806 -5.848 1.00 95.81 104 ASP A CA 1
ATOM 764 C C . ASP A 1 104 ? 13.907 8.745 -4.830 1.00 95.81 104 ASP A C 1
ATOM 766 O O . ASP A 1 104 ? 12.829 8.152 -4.935 1.00 95.81 104 ASP A O 1
ATOM 770 N N . LYS A 1 105 ? 14.716 8.534 -3.788 1.00 96.50 105 LYS A N 1
ATOM 771 C CA . LYS A 1 105 ? 14.266 7.768 -2.620 1.00 96.50 105 LYS A CA 1
ATOM 772 C C . LYS A 1 105 ? 13.108 8.500 -1.950 1.00 96.50 105 LYS A C 1
ATOM 774 O O . LYS A 1 105 ? 13.173 9.717 -1.777 1.00 96.50 105 LYS A O 1
ATOM 779 N N . SER A 1 106 ? 12.110 7.738 -1.507 1.00 96.56 106 SER A N 1
ATOM 780 C CA . SER A 1 106 ? 10.988 8.276 -0.740 1.00 96.56 106 SER A CA 1
ATOM 781 C C . SER A 1 106 ? 11.438 9.103 0.456 1.00 96.56 106 SER A C 1
ATOM 783 O O . SER A 1 106 ? 12.264 8.671 1.266 1.00 96.56 106 SER A O 1
ATOM 785 N N . ARG A 1 107 ? 10.800 10.257 0.603 1.00 97.00 107 ARG A N 1
ATOM 786 C CA . ARG A 1 107 ? 10.769 11.062 1.820 1.00 97.00 107 ARG A CA 1
ATOM 787 C C . ARG A 1 107 ? 9.423 10.951 2.531 1.00 97.00 107 ARG A C 1
ATOM 789 O O . ARG A 1 107 ? 9.242 11.633 3.533 1.00 97.00 107 ARG A O 1
ATOM 796 N N . ALA A 1 108 ? 8.489 10.132 2.041 1.00 97.00 108 ALA A N 1
ATOM 797 C CA . ALA A 1 108 ? 7.160 9.965 2.627 1.00 97.00 108 ALA A CA 1
ATOM 798 C C . ALA A 1 108 ? 7.231 9.466 4.078 1.00 97.00 108 ALA A C 1
ATOM 800 O O . ALA A 1 108 ? 8.127 8.705 4.454 1.00 97.00 108 ALA A O 1
ATOM 801 N N . THR A 1 109 ? 6.242 9.841 4.887 1.00 97.50 109 THR A N 1
ATOM 802 C CA . THR A 1 109 ? 6.112 9.341 6.259 1.00 97.50 109 THR A CA 1
ATOM 803 C C . THR A 1 109 ? 5.243 8.086 6.283 1.00 97.50 109 THR A C 1
ATOM 805 O O . THR A 1 109 ? 4.063 8.122 5.943 1.00 97.50 109 THR A O 1
ATOM 808 N N . TYR A 1 110 ? 5.800 6.956 6.721 1.00 96.94 110 TYR A N 1
ATOM 809 C CA . TYR A 1 110 ? 5.060 5.698 6.874 1.00 96.94 110 TYR A CA 1
ATOM 810 C C . TYR A 1 110 ? 4.480 5.631 8.285 1.00 96.94 110 TYR A C 1
ATOM 812 O O . TYR A 1 110 ? 5.128 5.139 9.207 1.00 96.94 110 TYR A O 1
ATOM 820 N N . ASN A 1 111 ? 3.250 6.116 8.455 1.00 95.81 111 ASN A N 1
ATOM 821 C CA . ASN A 1 111 ? 2.557 6.126 9.746 1.00 95.81 111 ASN A CA 1
ATOM 822 C C . ASN A 1 111 ? 2.474 4.725 10.368 1.00 95.81 111 ASN A C 1
ATOM 824 O O . ASN A 1 111 ? 2.633 4.565 11.575 1.00 95.81 111 ASN A O 1
ATOM 828 N N . TYR A 1 112 ? 2.225 3.702 9.543 1.00 94.44 112 TYR A N 1
ATOM 829 C CA . TYR A 1 112 ? 2.402 2.309 9.946 1.00 94.44 112 TYR A CA 1
ATOM 830 C C . TYR A 1 112 ? 2.624 1.378 8.752 1.00 94.44 112 TYR A C 1
ATOM 832 O O . TYR A 1 112 ? 2.010 1.515 7.684 1.00 94.44 112 TYR A O 1
ATOM 840 N N . VAL A 1 113 ? 3.410 0.331 8.998 1.00 94.94 113 VAL A N 1
ATOM 841 C CA . VAL A 1 113 ? 3.519 -0.864 8.158 1.00 94.94 113 VAL A CA 1
ATOM 842 C C . VAL A 1 113 ? 3.193 -2.065 9.038 1.00 94.94 113 VAL A C 1
ATOM 844 O O . VAL A 1 113 ? 3.803 -2.258 10.085 1.00 94.94 113 VAL A O 1
ATOM 847 N N . LYS A 1 114 ? 2.193 -2.852 8.637 1.00 92.56 114 LYS A N 1
ATOM 848 C CA . LYS A 1 114 ? 1.776 -4.066 9.341 1.00 92.56 114 LYS A CA 1
ATOM 849 C C . LYS A 1 114 ? 1.747 -5.202 8.333 1.00 92.56 114 LYS A C 1
ATOM 851 O O . LYS A 1 114 ? 1.081 -5.077 7.307 1.00 92.56 114 LYS A O 1
ATOM 856 N N . VAL A 1 115 ? 2.460 -6.277 8.640 1.00 93.19 115 VAL A N 1
ATOM 857 C CA . VAL A 1 115 ? 2.346 -7.555 7.938 1.00 93.19 115 VAL A CA 1
ATOM 858 C C . VAL A 1 115 ? 1.442 -8.440 8.777 1.00 93.19 115 VAL A C 1
ATOM 860 O O . VAL A 1 115 ? 1.532 -8.443 10.005 1.00 93.19 115 VAL A O 1
ATOM 863 N N . VAL A 1 116 ? 0.528 -9.124 8.111 1.00 90.69 116 VAL A N 1
ATOM 864 C CA . VAL A 1 116 ? -0.495 -9.945 8.743 1.00 90.69 116 VAL A CA 1
ATOM 865 C C . VAL A 1 116 ? -0.684 -11.223 7.942 1.00 90.69 116 VAL A C 1
ATOM 867 O O . VAL A 1 116 ? -0.348 -11.263 6.756 1.00 90.69 116 VAL A O 1
ATOM 870 N N . ASP A 1 117 ? -1.226 -12.253 8.583 1.00 89.69 117 ASP A N 1
ATOM 871 C CA . ASP A 1 117 ? -1.589 -13.491 7.899 1.00 89.69 117 ASP A CA 1
ATOM 872 C C . ASP A 1 117 ? -2.716 -13.263 6.881 1.00 89.69 117 ASP A C 1
ATOM 874 O O . ASP A 1 117 ? -3.471 -12.294 6.963 1.00 89.69 117 ASP A O 1
ATOM 878 N N . LYS A 1 118 ? -2.850 -14.181 5.915 1.00 80.75 118 LYS A N 1
ATOM 879 C CA . LYS A 1 118 ? -3.872 -14.118 4.852 1.00 80.75 118 LYS A CA 1
ATOM 880 C C . LYS A 1 118 ? -5.289 -13.951 5.409 1.00 80.75 118 LYS A C 1
ATOM 882 O O . LYS A 1 118 ? -6.078 -13.217 4.823 1.00 80.75 118 LYS A O 1
ATOM 887 N N . ASP A 1 119 ? -5.580 -14.630 6.513 1.00 80.94 119 ASP A N 1
ATOM 888 C CA . ASP A 1 119 ? -6.906 -14.660 7.134 1.00 80.94 119 ASP A CA 1
ATOM 889 C C . ASP A 1 119 ? -7.028 -13.627 8.264 1.00 80.94 119 ASP A C 1
ATOM 891 O O . ASP A 1 119 ? -7.926 -13.699 9.103 1.00 80.94 119 ASP A O 1
ATOM 895 N N . TRP A 1 120 ? -6.116 -12.650 8.306 1.00 82.69 120 TRP A N 1
ATOM 896 C CA . TRP A 1 120 ? -6.195 -11.570 9.270 1.00 82.69 120 TRP A CA 1
ATOM 897 C C . TRP A 1 120 ? -7.404 -10.689 8.991 1.00 82.69 120 TRP A C 1
ATOM 899 O O . TRP A 1 120 ? -7.510 -10.015 7.966 1.00 82.69 120 TRP A O 1
ATOM 909 N N . THR A 1 121 ? -8.293 -10.634 9.969 1.00 74.25 121 THR A N 1
ATOM 910 C CA . THR A 1 121 ? -9.336 -9.624 10.043 1.00 74.25 121 THR A CA 1
ATOM 911 C C . THR A 1 121 ? -8.832 -8.461 10.876 1.00 74.25 121 THR A C 1
ATOM 913 O O . THR A 1 121 ? -8.204 -8.663 11.917 1.00 74.25 121 THR A O 1
ATOM 916 N N . LYS A 1 122 ? -9.139 -7.230 10.457 1.00 68.94 122 LYS A N 1
ATOM 917 C CA . LYS A 1 122 ? -8.911 -6.064 11.310 1.00 68.94 122 LYS A CA 1
ATOM 918 C C . LYS A 1 122 ? -9.617 -6.290 12.637 1.00 68.94 122 LYS A C 1
ATOM 920 O O . LYS A 1 122 ? -10.823 -6.532 12.631 1.00 68.94 122 LYS A O 1
ATOM 925 N N . ASP A 1 123 ? -8.860 -6.199 13.733 1.00 64.75 123 ASP A N 1
ATOM 926 C CA . ASP A 1 123 ? -9.437 -6.289 15.068 1.00 64.75 123 ASP A CA 1
ATOM 927 C C . ASP A 1 123 ? -10.620 -5.326 15.121 1.00 64.75 123 ASP A C 1
ATOM 929 O O . ASP A 1 123 ? -10.473 -4.145 14.756 1.00 64.75 123 ASP A O 1
ATOM 933 N N . PRO A 1 124 ? -11.809 -5.812 15.489 1.00 58.03 124 PRO A N 1
ATOM 934 C CA . PRO A 1 124 ? -12.929 -4.920 15.631 1.00 58.03 124 PRO A CA 1
ATOM 935 C C . PRO A 1 124 ? -12.555 -3.881 16.692 1.00 58.03 124 PRO A C 1
ATOM 937 O O . PRO A 1 124 ? -11.855 -4.188 17.661 1.00 58.03 124 PRO A O 1
ATOM 940 N N . ALA A 1 125 ? -12.935 -2.621 16.457 1.00 61.31 125 ALA A N 1
ATOM 941 C CA . ALA A 1 125 ? -12.564 -1.525 17.344 1.00 61.31 125 ALA A CA 1
ATOM 942 C C . ALA A 1 125 ? -12.898 -1.928 18.789 1.00 61.31 125 ALA A C 1
ATOM 944 O O . ALA A 1 125 ? -13.998 -2.414 19.052 1.00 61.31 125 ALA A O 1
ATOM 945 N N . THR A 1 126 ? -11.925 -1.810 19.688 1.00 66.31 126 THR A N 1
ATOM 946 C CA . THR A 1 126 ? -12.015 -2.270 21.078 1.00 66.31 126 THR A CA 1
ATOM 947 C C . THR A 1 126 ? -13.326 -1.849 21.766 1.00 66.31 126 THR A C 1
ATOM 949 O O . THR A 1 126 ? -13.949 -0.841 21.422 1.00 66.31 126 THR A O 1
ATOM 952 N N . GLY A 1 127 ? -13.762 -2.623 22.766 1.00 71.31 127 GLY A N 1
ATOM 953 C CA . GLY A 1 127 ? -15.004 -2.376 23.511 1.00 71.31 127 GLY A CA 1
ATOM 954 C C . GLY A 1 127 ? -16.227 -3.057 22.889 1.00 71.31 127 GLY A C 1
ATOM 955 O O . GLY A 1 127 ? -16.100 -4.087 22.239 1.00 71.31 127 GLY A O 1
ATOM 956 N N . ILE A 1 128 ? -17.424 -2.489 23.076 1.00 80.25 128 ILE A N 1
ATOM 957 C CA . ILE A 1 128 ? -18.708 -3.043 22.578 1.00 80.25 128 ILE A CA 1
ATOM 958 C C . ILE A 1 128 ? -18.668 -3.312 21.063 1.00 80.25 128 ILE A C 1
ATOM 960 O O . ILE A 1 128 ? -19.350 -4.196 20.553 1.00 80.25 128 ILE A O 1
ATOM 964 N N . ASN A 1 129 ? -17.828 -2.578 20.329 1.00 74.75 129 ASN A N 1
ATOM 965 C CA . ASN A 1 129 ? -17.669 -2.770 18.896 1.00 74.75 129 ASN A CA 1
ATOM 966 C C . ASN A 1 129 ? -16.935 -4.063 18.509 1.00 74.75 129 ASN A C 1
ATOM 968 O O . ASN A 1 129 ? -17.034 -4.453 17.344 1.00 74.75 129 ASN A O 1
ATOM 972 N N . ALA A 1 130 ? -16.278 -4.724 19.469 1.00 69.81 130 ALA A N 1
ATOM 973 C CA . ALA A 1 130 ? -15.597 -6.003 19.315 1.00 69.81 130 ALA A CA 1
ATOM 974 C C . ALA A 1 130 ? -16.506 -7.227 19.432 1.00 69.81 130 ALA A C 1
ATOM 976 O O . ALA A 1 130 ? -16.073 -8.326 19.089 1.00 69.81 130 ALA A O 1
ATOM 977 N N . THR A 1 131 ? -17.754 -7.063 19.883 1.00 72.69 131 THR A N 1
ATOM 978 C CA . THR A 1 131 ? -18.670 -8.198 19.988 1.00 72.69 131 THR A CA 1
ATOM 979 C C . THR A 1 131 ? -19.383 -8.464 18.663 1.00 72.69 131 THR A C 1
ATOM 981 O O . THR A 1 131 ? -19.797 -7.549 17.932 1.00 72.69 131 THR A O 1
ATOM 984 N N . THR A 1 132 ? -19.482 -9.751 18.334 1.00 77.56 132 THR A N 1
ATOM 985 C CA . THR A 1 132 ? -20.294 -10.281 17.242 1.00 77.56 132 THR A CA 1
ATOM 986 C C . THR A 1 132 ? -21.621 -10.760 17.811 1.00 77.56 132 THR A C 1
ATOM 988 O O . THR A 1 132 ? -21.677 -11.350 18.887 1.00 77.56 132 THR A O 1
ATOM 991 N N . VAL A 1 133 ? -22.702 -10.473 17.094 1.00 81.56 133 VAL A N 1
ATOM 992 C CA . VAL A 1 133 ? -24.065 -10.804 17.508 1.00 81.56 133 VAL A CA 1
ATOM 993 C C . VAL A 1 133 ? -24.696 -11.621 16.391 1.00 81.56 133 VAL A C 1
ATOM 995 O O . VAL A 1 133 ? -24.557 -11.254 15.222 1.00 81.56 133 VAL A O 1
ATOM 998 N N . ALA A 1 134 ? -25.338 -12.737 16.737 1.00 84.81 134 ALA A N 1
ATOM 999 C CA . ALA A 1 134 ? -25.979 -13.607 15.759 1.00 84.81 134 ALA A CA 1
ATOM 1000 C C . ALA A 1 134 ? -27.114 -12.878 15.024 1.00 84.81 134 ALA A C 1
ATOM 1002 O O . ALA A 1 134 ? -27.734 -11.957 15.559 1.00 84.81 134 ALA A O 1
ATOM 1003 N N . GLU A 1 135 ? -27.384 -13.280 13.783 1.00 80.94 135 GLU A N 1
ATOM 1004 C CA . GLU A 1 135 ? -28.438 -12.676 12.970 1.00 80.94 135 GLU A CA 1
ATOM 1005 C C . GLU A 1 135 ? -29.801 -12.776 13.676 1.00 80.94 135 GLU A C 1
ATOM 1007 O O . GLU A 1 135 ? -30.206 -13.841 14.133 1.00 80.94 135 GLU A O 1
ATOM 1012 N N . GLY A 1 136 ? -30.494 -11.641 13.805 1.00 82.00 136 GLY A N 1
ATOM 1013 C CA . GLY A 1 136 ? -31.753 -11.542 14.553 1.00 82.00 136 GLY A CA 1
ATOM 1014 C C . GLY A 1 136 ? -31.605 -11.330 16.067 1.00 82.00 136 GLY A C 1
ATOM 1015 O O . GLY A 1 136 ? -32.608 -11.068 16.729 1.00 82.00 136 GLY A O 1
ATOM 1016 N N . GLU A 1 137 ? -30.388 -11.367 16.617 1.00 87.38 137 GLU A N 1
ATOM 1017 C CA . GLU A 1 137 ? -30.127 -11.125 18.039 1.00 87.38 137 GLU A CA 1
ATOM 1018 C C . GLU A 1 137 ? -29.612 -9.703 18.331 1.00 87.38 137 GLU A C 1
ATOM 1020 O O . GLU A 1 137 ? -29.258 -8.911 17.446 1.00 87.38 137 GLU A O 1
ATOM 1025 N N . PHE A 1 138 ? -29.581 -9.372 19.623 1.00 90.88 138 PHE A N 1
ATOM 1026 C CA . PHE A 1 138 ? -28.937 -8.182 20.161 1.00 90.88 138 PHE A CA 1
ATOM 1027 C C . PHE A 1 138 ? -28.252 -8.498 21.490 1.00 90.88 138 PHE A C 1
ATOM 1029 O O . PHE A 1 138 ? -28.730 -9.310 22.279 1.00 90.88 138 PHE A O 1
ATOM 1036 N N . GLU A 1 139 ? -27.159 -7.799 21.772 1.00 93.56 139 GLU A N 1
ATOM 1037 C CA . GLU A 1 139 ? -26.524 -7.803 23.087 1.00 93.56 139 GLU A CA 1
ATOM 1038 C C . GLU A 1 139 ? -26.790 -6.484 23.807 1.00 93.56 139 GLU A C 1
ATOM 1040 O O . GLU A 1 139 ? -26.864 -5.419 23.187 1.00 93.56 139 GLU A O 1
ATOM 1045 N N . VAL A 1 140 ? -26.925 -6.553 25.131 1.00 94.06 140 VAL A N 1
ATOM 1046 C CA . VAL A 1 140 ? -27.182 -5.395 25.989 1.00 94.06 140 VAL A CA 1
ATOM 1047 C C . VAL A 1 140 ? -25.968 -5.142 26.867 1.00 94.06 140 VAL A C 1
ATOM 1049 O O . VAL A 1 140 ? -25.398 -6.072 27.432 1.00 94.06 140 VAL A O 1
ATOM 1052 N N . PHE A 1 141 ? -25.609 -3.875 27.025 1.00 94.81 141 PHE A N 1
ATOM 1053 C CA . PHE A 1 141 ? -24.523 -3.421 27.876 1.00 94.81 141 PHE A CA 1
ATOM 1054 C C . PHE A 1 141 ? -24.976 -2.250 28.748 1.00 94.81 141 PHE A C 1
ATOM 1056 O O . PHE A 1 141 ? -25.853 -1.464 28.368 1.00 94.81 141 PHE A O 1
ATOM 1063 N N . SER A 1 142 ? -24.353 -2.118 29.917 1.00 92.94 142 SER A N 1
ATOM 1064 C CA . SER A 1 142 ? -24.416 -0.896 30.710 1.00 92.94 142 SER A CA 1
ATOM 1065 C C . SER A 1 142 ? -23.700 0.247 29.983 1.00 92.94 142 SER A C 1
ATOM 1067 O O . SER A 1 142 ? -22.967 0.042 29.012 1.00 92.94 142 SER A O 1
ATOM 1069 N N . VAL A 1 143 ? -23.885 1.471 30.474 1.00 91.00 143 VAL A N 1
ATOM 1070 C CA . VAL A 1 143 ? -23.160 2.650 29.969 1.00 91.00 143 VAL A CA 1
ATOM 1071 C C . VAL A 1 143 ? -21.644 2.555 30.174 1.00 91.00 143 VAL A C 1
ATOM 1073 O O . VAL A 1 143 ? -20.901 3.164 29.411 1.00 91.00 143 VAL A O 1
ATOM 1076 N N . ASP A 1 144 ? -21.204 1.729 31.126 1.00 89.56 144 ASP A N 1
ATOM 1077 C CA . ASP A 1 144 ? -19.793 1.444 31.410 1.00 89.56 144 ASP A CA 1
ATOM 1078 C C . ASP A 1 144 ? -19.246 0.269 30.577 1.00 89.56 144 ASP A C 1
ATOM 1080 O O . ASP A 1 144 ? -18.112 -0.162 30.760 1.00 89.56 144 ASP A O 1
ATOM 1084 N N . GLY A 1 145 ? -20.052 -0.281 29.660 1.00 88.00 145 GLY A N 1
ATOM 1085 C CA . GLY A 1 145 ? -19.641 -1.357 28.757 1.00 88.00 145 GLY A CA 1
ATOM 1086 C C . GLY A 1 145 ? -19.698 -2.766 29.350 1.00 88.00 145 GLY A C 1
ATOM 1087 O O . GLY A 1 145 ? -19.191 -3.701 28.735 1.00 88.00 145 GLY A O 1
ATOM 1088 N N . VAL A 1 146 ? -20.338 -2.955 30.508 1.00 89.81 146 VAL A N 1
ATOM 1089 C CA . VAL A 1 146 ? -20.535 -4.284 31.110 1.00 89.81 146 VAL A CA 1
ATOM 1090 C C . VAL A 1 146 ? -21.702 -4.985 30.424 1.00 89.81 146 VAL A C 1
ATOM 1092 O O . VAL A 1 146 ? -22.794 -4.425 30.360 1.00 89.81 146 VAL A O 1
ATOM 1095 N N . LYS A 1 147 ? -21.505 -6.216 29.936 1.00 92.56 147 LYS A N 1
ATOM 1096 C CA . LYS A 1 147 ? -22.577 -7.018 29.324 1.00 92.56 147 LYS A CA 1
ATOM 1097 C C . LYS A 1 147 ? -23.668 -7.345 30.351 1.00 92.56 147 LYS A C 1
ATOM 1099 O O . LYS A 1 147 ? -23.380 -7.776 31.466 1.00 92.56 147 LYS A O 1
ATOM 1104 N N . LEU A 1 148 ? -24.924 -7.157 29.959 1.00 92.88 148 LEU A N 1
ATOM 1105 C CA . LEU A 1 148 ? -26.118 -7.372 30.772 1.00 92.88 148 LEU A CA 1
ATOM 1106 C C . LEU A 1 148 ? -26.934 -8.537 30.203 1.00 92.88 148 LEU A C 1
ATOM 1108 O O . LEU A 1 148 ? -26.994 -8.736 28.993 1.00 92.88 148 LEU A O 1
ATOM 1112 N N . SER A 1 149 ? -27.610 -9.290 31.072 1.00 93.69 149 SER A N 1
ATOM 1113 C CA . SER A 1 149 ? -28.470 -10.414 30.661 1.00 93.69 149 SER A CA 1
ATOM 1114 C C . SER A 1 149 ? -29.814 -9.976 30.072 1.00 93.69 149 SER A C 1
ATOM 1116 O O . SER A 1 149 ? -30.494 -10.763 29.421 1.00 93.69 149 SER A O 1
ATOM 1118 N N . LYS A 1 150 ? -30.219 -8.730 30.330 1.00 94.19 150 LYS A N 1
ATOM 1119 C CA . LYS A 1 150 ? -31.461 -8.122 29.850 1.00 94.19 150 LYS A CA 1
ATOM 1120 C C . LYS A 1 150 ? -31.392 -6.605 29.976 1.00 94.19 150 LYS A C 1
ATOM 1122 O O . LYS A 1 150 ? -30.590 -6.080 30.754 1.00 94.19 150 LYS A O 1
ATOM 1127 N N . LEU A 1 151 ? -32.299 -5.928 29.278 1.00 95.31 151 LEU A N 1
ATOM 1128 C CA . LEU A 1 151 ? -32.549 -4.500 29.450 1.00 95.31 151 LEU A CA 1
ATOM 1129 C C . LEU A 1 151 ? -32.850 -4.163 30.919 1.00 95.31 151 LEU A C 1
ATOM 1131 O O . LEU A 1 151 ? -33.652 -4.832 31.572 1.00 95.31 151 LEU A O 1
ATOM 1135 N N . GLN A 1 152 ? -32.209 -3.112 31.419 1.00 95.12 152 GLN A N 1
ATOM 1136 C CA . GLN A 1 152 ? -32.445 -2.542 32.744 1.00 95.12 152 GLN A CA 1
ATOM 1137 C C . GLN A 1 15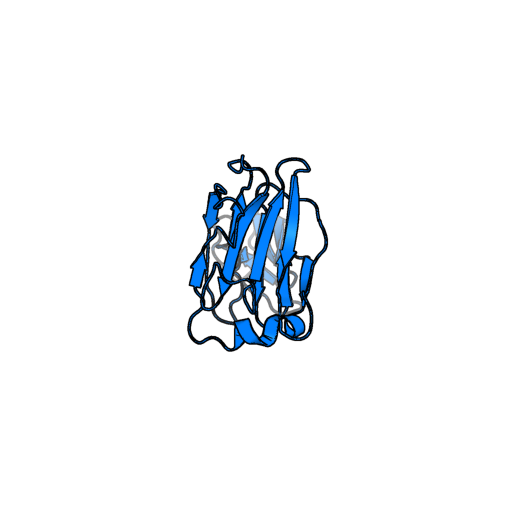2 ? -33.261 -1.258 32.619 1.00 95.12 152 GLN A C 1
ATOM 1139 O O . GLN A 1 152 ? -33.244 -0.605 31.576 1.00 95.12 152 GLN A O 1
ATOM 1144 N N . LYS A 1 153 ? -33.947 -0.858 33.691 1.00 96.44 153 LYS A N 1
ATOM 1145 C CA . LYS A 1 153 ? -34.557 0.475 33.761 1.00 96.44 153 LYS A CA 1
ATOM 1146 C C . LYS A 1 153 ? -33.465 1.542 33.626 1.00 96.44 153 LYS A C 1
ATOM 1148 O O . LYS A 1 153 ? -32.415 1.435 34.254 1.00 96.44 153 LYS A O 1
ATOM 1153 N N . GLY A 1 154 ? -33.723 2.572 32.826 1.00 94.94 154 GLY A N 1
ATOM 1154 C CA . GLY A 1 154 ? -32.747 3.607 32.494 1.00 94.94 154 GLY A CA 1
ATOM 1155 C C . GLY A 1 154 ? -32.053 3.373 31.151 1.00 94.94 154 GLY A C 1
ATOM 1156 O O . GLY A 1 154 ? -32.623 2.787 30.227 1.00 94.94 154 GLY A O 1
ATOM 1157 N N . LEU A 1 155 ? -30.850 3.930 31.006 1.00 96.88 155 LEU A N 1
ATOM 1158 C CA . LEU A 1 155 ? -30.113 3.937 29.745 1.00 96.88 155 LEU A CA 1
ATOM 1159 C C . LEU A 1 155 ? -29.335 2.632 29.552 1.00 96.88 155 LEU A C 1
ATOM 1161 O O . LEU A 1 155 ? -28.536 2.244 30.398 1.00 96.88 155 LEU A O 1
ATOM 1165 N N . ASN A 1 156 ? -29.533 2.003 28.400 1.00 96.06 156 ASN A N 1
ATOM 1166 C CA . ASN A 1 156 ? -28.844 0.790 27.978 1.00 96.06 156 ASN A CA 1
ATOM 1167 C C . ASN A 1 156 ? -28.123 1.049 26.654 1.00 96.06 156 ASN A C 1
ATOM 1169 O O . ASN A 1 156 ? -28.587 1.846 25.829 1.00 96.06 156 ASN A O 1
ATOM 1173 N N . ILE A 1 157 ? -27.021 0.341 26.429 1.00 96.06 157 ILE A N 1
ATOM 1174 C CA . ILE A 1 157 ? -26.354 0.272 25.132 1.00 96.06 157 ILE A CA 1
ATOM 1175 C C . ILE A 1 157 ? -26.715 -1.065 24.490 1.00 96.06 157 ILE A C 1
ATOM 1177 O O . ILE A 1 157 ? -26.547 -2.110 25.107 1.00 96.06 157 ILE A O 1
ATOM 1181 N N . VAL A 1 158 ? -27.235 -1.040 23.266 1.00 94.50 158 VAL A N 1
ATOM 1182 C CA . VAL A 1 158 ? -27.639 -2.243 22.531 1.00 94.50 158 VAL A CA 1
ATOM 1183 C C . VAL A 1 158 ? -26.799 -2.371 21.271 1.00 94.50 158 VAL A C 1
ATOM 1185 O O . VAL A 1 158 ? -26.732 -1.428 20.481 1.00 94.50 158 VAL A O 1
ATOM 1188 N N . ARG A 1 159 ? -26.178 -3.534 21.080 1.00 93.12 159 ARG A N 1
ATOM 1189 C CA . ARG A 1 159 ? -25.435 -3.905 19.871 1.00 93.12 159 ARG A CA 1
ATOM 1190 C C . ARG A 1 159 ? -26.268 -4.892 19.061 1.00 93.12 159 ARG A C 1
ATOM 1192 O O . ARG A 1 159 ? -26.674 -5.922 19.587 1.00 93.12 159 ARG A O 1
ATOM 1199 N N . SER A 1 160 ? -26.526 -4.569 17.799 1.00 90.69 160 SER A N 1
ATOM 1200 C CA . SER A 1 160 ? -27.253 -5.431 16.859 1.00 90.69 160 SER A CA 1
ATOM 1201 C C . SER A 1 160 ? -26.297 -6.236 15.969 1.00 90.69 160 SER A C 1
ATOM 1203 O O . SER A 1 160 ? -25.124 -5.882 15.829 1.00 90.69 160 SER A O 1
ATOM 1205 N N . ALA A 1 161 ? -26.818 -7.294 15.339 1.00 89.12 161 ALA A N 1
ATOM 1206 C CA . ALA A 1 161 ? -26.090 -8.160 14.400 1.00 89.12 161 ALA A CA 1
ATOM 1207 C C . ALA A 1 161 ? -25.445 -7.418 13.216 1.00 89.12 161 ALA A C 1
ATOM 1209 O O . ALA A 1 161 ? -24.377 -7.801 12.751 1.00 89.12 161 ALA A O 1
ATOM 1210 N N . ASP A 1 162 ? -26.043 -6.308 12.772 1.00 85.62 162 ASP A N 1
ATOM 1211 C CA . ASP A 1 162 ? -25.509 -5.450 11.703 1.00 85.62 162 ASP A CA 1
ATOM 1212 C C . ASP A 1 162 ? -24.312 -4.580 12.141 1.00 85.62 162 ASP A C 1
ATOM 1214 O O . ASP A 1 162 ? -23.858 -3.710 11.398 1.00 85.62 162 ASP A O 1
ATOM 1218 N N . GLY A 1 163 ? -23.825 -4.768 13.369 1.00 83.69 163 GLY A N 1
ATOM 1219 C CA . GLY A 1 163 ? -22.720 -4.011 13.938 1.00 83.69 163 GLY A CA 1
ATOM 1220 C C . GLY A 1 163 ? -23.117 -2.639 14.491 1.00 83.69 163 GLY A C 1
ATOM 1221 O O . GLY A 1 163 ? -22.263 -1.932 15.030 1.00 83.69 163 GLY A O 1
ATOM 1222 N N . LYS A 1 164 ? -24.388 -2.221 14.409 1.00 87.88 164 LYS A N 1
ATOM 1223 C CA . LYS A 1 164 ? -24.803 -0.919 14.947 1.00 87.88 164 LYS A CA 1
ATOM 1224 C C . LYS A 1 164 ? 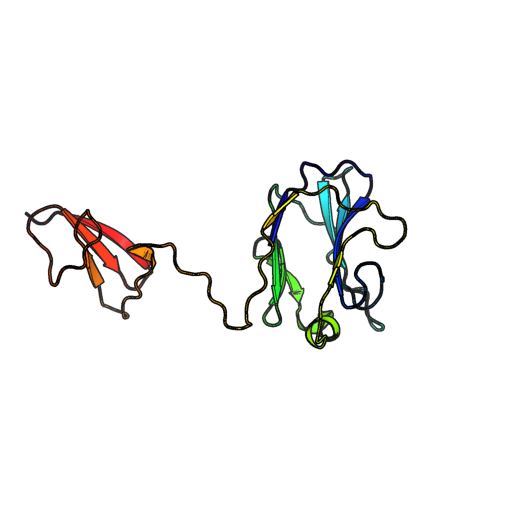-24.937 -0.955 16.466 1.00 87.88 164 LYS A C 1
ATOM 1226 O O . LYS A 1 164 ? -25.443 -1.913 17.047 1.00 87.88 164 LYS A O 1
ATOM 1231 N N . VAL A 1 165 ? -24.536 0.145 17.102 1.00 91.31 165 VAL A N 1
ATOM 1232 C CA . VAL A 1 165 ? -24.714 0.394 18.537 1.00 91.31 165 VAL A CA 1
ATOM 1233 C C . VAL A 1 165 ? -25.759 1.492 18.725 1.00 91.31 165 VAL A C 1
ATOM 1235 O O . VAL A 1 165 ? -25.653 2.562 18.126 1.00 91.31 165 VAL A O 1
ATOM 1238 N N . LYS A 1 166 ? -26.776 1.242 19.552 1.00 93.44 166 LYS A N 1
ATOM 1239 C CA . LYS A 1 166 ? -27.868 2.182 19.845 1.00 93.44 166 LYS A CA 1
ATOM 1240 C C . LYS A 1 166 ? -28.004 2.409 21.346 1.00 93.44 166 LYS A C 1
ATOM 1242 O O . LYS A 1 166 ? -27.817 1.497 22.145 1.00 93.44 166 LYS A O 1
ATOM 1247 N N . LYS A 1 167 ? -28.384 3.629 21.723 1.00 95.31 167 LYS A N 1
ATOM 1248 C CA . LYS A 1 167 ? -28.795 3.975 23.088 1.00 95.31 167 LYS A CA 1
ATOM 1249 C C . LYS A 1 167 ? -30.295 3.734 23.231 1.00 95.31 167 LYS A C 1
ATOM 1251 O O . LYS A 1 167 ? -31.071 4.271 22.445 1.00 95.31 167 LYS A O 1
ATOM 1256 N N . VAL A 1 168 ? -30.696 2.944 24.222 1.00 96.00 168 VAL A N 1
ATOM 1257 C CA . VAL A 1 168 ? -32.100 2.602 24.487 1.00 96.00 168 VAL A CA 1
ATOM 1258 C C . VAL A 1 168 ? -32.456 3.014 25.910 1.00 96.00 168 VAL A C 1
ATOM 1260 O O . VAL A 1 168 ? -31.840 2.547 26.866 1.00 96.00 168 VAL A O 1
ATOM 1263 N N . LEU A 1 169 ? -33.445 3.898 26.053 1.00 96.56 169 LEU A N 1
ATOM 1264 C CA . LEU A 1 169 ? -33.985 4.306 27.349 1.00 96.56 169 LEU A CA 1
ATOM 1265 C C . LEU A 1 169 ? -35.219 3.462 27.682 1.00 96.56 169 LEU A C 1
ATOM 1267 O O . LEU A 1 169 ? -36.220 3.525 26.970 1.00 96.56 169 LEU A O 1
ATOM 1271 N N . VAL A 1 170 ? -35.156 2.714 28.780 1.00 96.31 170 VAL A N 1
ATOM 1272 C CA . VAL A 1 170 ? -36.277 1.926 29.306 1.00 96.31 170 VAL A CA 1
ATOM 1273 C C . VAL A 1 170 ? -36.881 2.666 30.496 1.00 96.31 170 VAL A C 1
ATOM 1275 O O . VAL A 1 170 ? -36.161 3.025 31.430 1.00 96.31 170 VAL A O 1
ATOM 1278 N N . LYS A 1 171 ? -38.186 2.938 30.435 1.00 92.75 171 LYS A N 1
ATOM 1279 C CA . LYS A 1 171 ? -38.928 3.680 31.467 1.00 92.75 171 LYS A CA 1
ATOM 1280 C C . LYS A 1 171 ? -39.313 2.795 32.651 1.00 92.75 171 LYS A C 1
ATOM 1282 O O . LYS A 1 171 ? -39.609 1.607 32.422 1.00 92.75 171 LYS A O 1
#

Foldseek 3Di:
DKKFQPQPDFQKWFAKWKAPDSQDQALTWTWIAGPVVQWIWIFHHYPVDTLILPTDHQDGIWDWDAACCAGTDINNHRSGGNVSNVSSVPDPDMDIFIDHDPHHYGPMDPPDDDDDDRPDDDQQDPAPLNDAADAPDKWKADPVRHTDPDDDAAWIWIAHNVSDIDIDHHD

pLDDT: mean 93.08, std 7.58, range [58.03, 98.56]